Protein AF-A0A610TUY9-F1 (afdb_monomer_lite)

Sequence (52 aa):
DAMKAITLFNTPIRVDESGMICLTDMWKASGKSESESPYHYLRNKQTKEFLA

Organism: Salmonella enterica (NCBI:txid28901)

pLDDT: mean 84.07, std 10.78, range [50.78, 93.75]

InterPro domains:
  IPR018004 KilA/APSES-type HTH, DNA-binding [PF04383] (8-51)

Secondary structure (DSSP, 8-state):
-----EEETTEEE-B-TT--B-HHHHHHHTT--GGGSHHHHHHSHHHHHHH-

Structure (mmCIF, N/CA/C/O backbone):
data_AF-A0A610TUY9-F1
#
_entry.id   AF-A0A610TUY9-F1
#
loop_
_atom_site.group_PDB
_atom_site.id
_atom_site.type_symbol
_atom_site.label_atom_id
_atom_site.label_alt_id
_atom_site.label_comp_id
_atom_site.label_asym_id
_atom_site.label_entity_id
_atom_site.label_seq_id
_atom_site.pdbx_PDB_ins_code
_atom_site.Cartn_x
_atom_site.Cartn_y
_atom_site.Cartn_z
_atom_site.occupancy
_atom_site.B_iso_or_equiv
_atom_site.auth_seq_id
_atom_site.auth_comp_id
_atom_site.auth_asym_id
_atom_site.auth_atom_id
_atom_site.pdbx_PDB_model_num
ATOM 1 N N . ASP A 1 1 ? -12.405 -11.591 18.617 1.00 50.78 1 ASP A N 1
ATOM 2 C CA . ASP A 1 1 ? -12.608 -11.720 17.160 1.00 50.78 1 ASP A CA 1
ATOM 3 C C . ASP A 1 1 ? -11.356 -12.257 16.492 1.00 50.78 1 ASP A C 1
ATOM 5 O O . ASP A 1 1 ? -10.264 -11.839 16.850 1.00 50.78 1 ASP A O 1
ATOM 9 N N . ALA A 1 2 ? -11.482 -13.239 15.599 1.00 54.25 2 ALA A N 1
ATOM 10 C CA . ALA A 1 2 ? -10.331 -13.827 14.914 1.00 54.25 2 ALA A CA 1
ATOM 11 C C . ALA A 1 2 ? -9.813 -12.862 13.835 1.00 54.25 2 ALA A C 1
ATOM 13 O O . ALA A 1 2 ? -10.599 -12.398 13.007 1.00 54.25 2 ALA A O 1
ATOM 14 N N . MET A 1 3 ? -8.505 -12.572 13.838 1.00 56.44 3 MET A N 1
ATOM 15 C CA . MET A 1 3 ? -7.835 -11.805 12.782 1.00 56.44 3 MET A CA 1
ATOM 16 C C . MET A 1 3 ? -8.266 -12.307 11.397 1.00 56.44 3 MET A C 1
ATOM 18 O O . MET A 1 3 ? -8.029 -13.466 11.049 1.00 56.44 3 MET A O 1
ATOM 22 N N . LYS A 1 4 ? -8.885 -11.439 10.588 1.00 62.56 4 LYS A N 1
ATOM 23 C CA . LYS A 1 4 ? -9.214 -11.764 9.196 1.00 62.56 4 LYS A CA 1
ATOM 24 C C . LYS A 1 4 ? -7.931 -11.775 8.374 1.00 62.56 4 LYS A C 1
ATOM 26 O O . LYS A 1 4 ? -7.441 -10.733 7.952 1.00 62.56 4 LYS A O 1
ATOM 31 N N . ALA A 1 5 ? -7.392 -12.968 8.152 1.00 71.06 5 ALA A N 1
ATOM 32 C CA . ALA A 1 5 ? -6.283 -13.168 7.235 1.00 71.06 5 ALA A CA 1
ATOM 33 C C . ALA A 1 5 ? -6.744 -12.859 5.801 1.00 71.06 5 ALA A C 1
ATOM 35 O O . ALA A 1 5 ? -7.606 -13.550 5.258 1.00 71.06 5 ALA A O 1
ATOM 36 N N . ILE A 1 6 ? -6.176 -11.818 5.1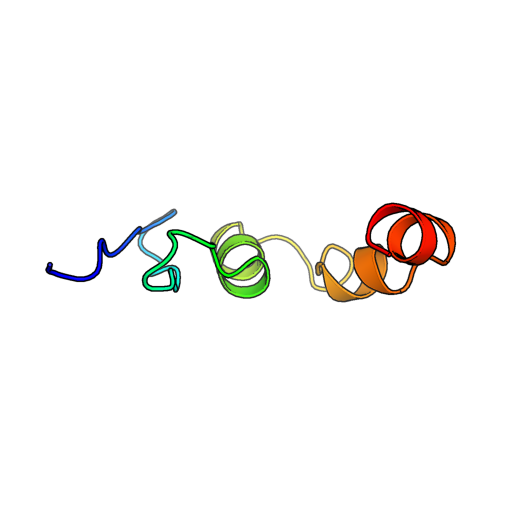89 1.00 87.56 6 ILE A N 1
ATOM 37 C CA . ILE A 1 6 ? -6.353 -11.533 3.762 1.00 87.56 6 ILE A CA 1
ATOM 38 C C . ILE A 1 6 ? -5.196 -12.1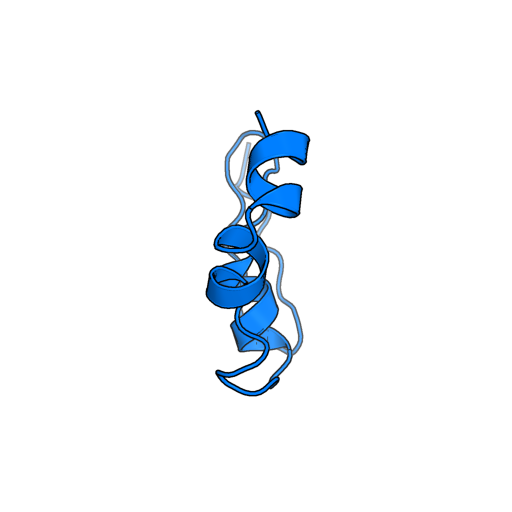88 3.012 1.00 87.56 6 ILE A C 1
ATOM 40 O O . ILE A 1 6 ? -4.038 -12.084 3.412 1.00 87.56 6 ILE A O 1
ATOM 44 N N . THR A 1 7 ? -5.508 -12.872 1.917 1.00 90.69 7 THR A N 1
ATOM 45 C CA . THR A 1 7 ? -4.520 -13.424 0.987 1.00 90.69 7 THR A CA 1
ATOM 46 C C . THR A 1 7 ? -4.715 -12.774 -0.375 1.00 90.69 7 THR A C 1
ATOM 48 O O . THR A 1 7 ? -5.827 -12.746 -0.896 1.00 90.69 7 THR A O 1
ATOM 51 N N . LEU A 1 8 ? -3.637 -12.258 -0.962 1.00 88.31 8 LEU A N 1
ATOM 52 C CA . LEU A 1 8 ? -3.614 -11.748 -2.333 1.00 88.31 8 LEU A CA 1
ATOM 53 C C . LEU A 1 8 ? -2.612 -12.575 -3.129 1.00 88.31 8 LEU A C 1
ATOM 55 O O . LEU A 1 8 ? -1.463 -12.686 -2.719 1.00 88.31 8 LEU A O 1
ATOM 59 N N . PHE A 1 9 ? -3.038 -13.178 -4.242 1.00 89.25 9 PHE A N 1
ATOM 60 C CA . PHE A 1 9 ? -2.170 -14.008 -5.095 1.00 89.25 9 PHE A CA 1
ATOM 61 C C . PHE A 1 9 ? -1.391 -15.082 -4.305 1.00 89.25 9 PHE A C 1
ATOM 63 O O . PHE A 1 9 ? -0.183 -15.233 -4.463 1.00 89.25 9 PHE A O 1
ATOM 70 N N . ASN A 1 10 ? -2.073 -15.793 -3.398 1.00 88.38 10 ASN A N 1
ATOM 71 C CA . ASN A 1 10 ? -1.483 -16.761 -2.456 1.00 88.38 10 ASN A CA 1
ATOM 72 C C . ASN A 1 10 ? -0.423 -16.191 -1.492 1.00 88.38 10 ASN A C 1
ATOM 74 O O . ASN A 1 10 ? 0.258 -16.948 -0.806 1.00 88.38 10 ASN A O 1
ATOM 78 N N . THR A 1 11 ? -0.308 -14.868 -1.389 1.00 89.94 11 THR A N 1
ATOM 79 C CA . THR A 1 11 ? 0.571 -14.187 -0.437 1.00 89.94 11 THR A CA 1
ATOM 80 C C . THR A 1 11 ? -0.254 -13.652 0.734 1.00 89.94 11 THR A C 1
ATOM 82 O O . THR A 1 11 ? -1.224 -12.920 0.509 1.00 89.94 11 THR A O 1
ATOM 85 N N . PRO A 1 12 ? 0.076 -14.009 1.987 1.00 92.00 12 PRO A N 1
ATOM 86 C CA . PRO A 1 12 ? -0.621 -13.484 3.153 1.00 92.00 12 PRO A CA 1
ATOM 87 C C . PRO A 1 12 ? -0.319 -11.995 3.347 1.00 92.00 12 PRO A C 1
ATOM 89 O O . PRO A 1 12 ? 0.825 -11.560 3.216 1.00 92.00 12 PRO A O 1
ATOM 92 N N . ILE A 1 13 ? -1.351 -11.228 3.691 1.00 93.75 13 ILE A N 1
ATOM 93 C CA . ILE A 1 13 ? -1.281 -9.788 3.937 1.00 93.75 13 ILE A CA 1
ATOM 94 C C . ILE A 1 13 ? -1.608 -9.52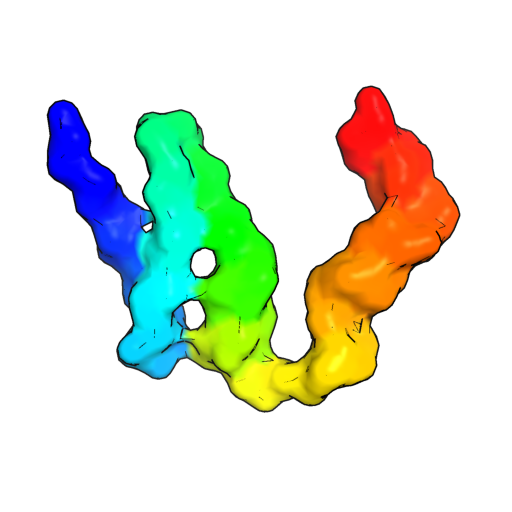7 5.401 1.00 93.75 13 ILE A C 1
ATOM 96 O O . ILE A 1 13 ? -2.649 -9.967 5.899 1.00 93.75 13 ILE A O 1
ATOM 100 N N . ARG A 1 14 ? -0.734 -8.795 6.098 1.00 92.81 14 ARG A N 1
ATOM 101 C CA . ARG A 1 14 ? -1.009 -8.384 7.477 1.00 92.81 14 ARG A CA 1
ATOM 102 C C . ARG A 1 14 ? -2.135 -7.357 7.514 1.00 92.81 14 ARG A C 1
ATOM 104 O O . ARG A 1 14 ? -2.111 -6.371 6.777 1.00 92.81 14 ARG A O 1
ATOM 111 N N . VAL A 1 15 ? -3.079 -7.595 8.414 1.00 91.88 15 VAL A N 1
ATOM 112 C CA . VAL A 1 15 ? -4.185 -6.698 8.745 1.00 91.88 15 VAL A CA 1
ATOM 113 C C . VAL A 1 15 ? -4.200 -6.546 10.259 1.00 91.88 15 VAL A C 1
ATOM 115 O O . VAL A 1 15 ? -4.021 -7.544 10.954 1.00 91.88 15 VAL A O 1
ATOM 118 N N . ASP A 1 16 ? -4.351 -5.331 10.774 1.00 89.75 16 ASP A N 1
ATOM 119 C CA . ASP A 1 16 ? -4.461 -5.115 12.219 1.00 89.75 16 ASP A CA 1
ATOM 120 C C . ASP A 1 16 ? -5.902 -5.285 12.732 1.00 89.75 16 ASP A C 1
ATOM 122 O O . ASP A 1 16 ? -6.836 -5.552 11.974 1.00 89.75 16 ASP A O 1
ATOM 126 N N . GLU A 1 17 ? -6.089 -5.143 14.044 1.00 88.50 17 GLU A N 1
ATOM 127 C CA . GLU A 1 17 ? -7.396 -5.303 14.697 1.00 88.50 17 GLU A CA 1
ATOM 128 C C . GLU A 1 17 ? -8.425 -4.247 14.267 1.00 88.50 17 GLU A C 1
ATOM 130 O O . GLU A 1 17 ? -9.627 -4.506 14.306 1.00 88.50 17 GLU A O 1
ATOM 135 N N . SER A 1 18 ? -7.965 -3.077 13.814 1.00 89.56 18 SER A N 1
ATOM 136 C CA . SER A 1 18 ? -8.815 -2.003 13.289 1.00 89.56 18 SER A CA 1
ATOM 137 C C . SER A 1 18 ? -9.151 -2.174 11.802 1.00 89.56 18 SER A C 1
ATOM 139 O O . SER A 1 18 ? -9.927 -1.400 11.243 1.00 89.56 18 SER A O 1
ATOM 141 N N . GLY A 1 19 ? -8.596 -3.206 11.160 1.00 87.19 19 GLY A N 1
ATOM 142 C CA . GLY A 1 19 ? -8.786 -3.485 9.743 1.00 87.19 19 GLY A CA 1
ATOM 143 C C . GLY A 1 19 ? -7.817 -2.740 8.825 1.00 87.19 19 GLY A C 1
ATOM 144 O O . GLY A 1 19 ? -8.015 -2.772 7.609 1.00 87.19 19 GLY A O 1
ATOM 145 N N . MET A 1 20 ? -6.772 -2.089 9.350 1.00 90.12 20 MET A N 1
ATOM 146 C CA . MET A 1 20 ? -5.752 -1.480 8.496 1.00 90.12 20 MET A CA 1
ATOM 147 C C . MET A 1 20 ? -4.882 -2.547 7.847 1.00 90.12 20 MET A C 1
ATOM 149 O O . MET A 1 20 ? -4.463 -3.509 8.487 1.00 90.12 20 MET A O 1
ATOM 153 N N . ILE A 1 21 ? -4.576 -2.351 6.567 1.00 91.50 21 ILE A N 1
ATOM 154 C CA . ILE A 1 21 ? -3.878 -3.328 5.733 1.00 91.50 21 ILE A CA 1
ATOM 155 C C . ILE A 1 21 ? -2.426 -2.891 5.519 1.00 91.50 21 ILE A C 1
ATOM 157 O O . ILE A 1 21 ? -2.143 -1.731 5.216 1.00 91.50 21 ILE A O 1
ATOM 161 N N . CYS A 1 22 ? -1.486 -3.831 5.627 1.00 91.31 22 CYS A N 1
ATOM 162 C CA . CYS A 1 22 ? -0.078 -3.559 5.378 1.00 91.31 22 CYS A CA 1
ATOM 163 C C . CYS A 1 22 ? 0.203 -3.350 3.882 1.00 91.31 22 CYS A C 1
ATOM 165 O O . CYS A 1 22 ? 0.311 -4.298 3.102 1.00 91.31 22 CYS A O 1
ATOM 167 N N . LEU A 1 23 ? 0.405 -2.090 3.496 1.00 91.75 23 LEU A N 1
ATOM 168 C CA . LEU A 1 23 ? 0.673 -1.685 2.115 1.00 91.75 23 LEU A CA 1
ATOM 169 C C . LEU A 1 23 ? 1.938 -2.334 1.519 1.00 91.75 23 LEU A C 1
ATOM 171 O O . LEU A 1 23 ? 1.967 -2.665 0.336 1.00 91.75 23 LEU A O 1
ATOM 175 N N . THR A 1 24 ? 2.978 -2.559 2.329 1.00 92.25 24 THR A N 1
ATOM 176 C CA . THR A 1 24 ? 4.209 -3.233 1.881 1.00 92.25 24 THR A CA 1
ATOM 177 C C . THR A 1 24 ? 3.952 -4.685 1.494 1.00 92.25 24 THR A C 1
ATOM 179 O O . THR A 1 24 ? 4.496 -5.156 0.498 1.00 92.25 24 THR A O 1
ATOM 182 N N . ASP A 1 25 ? 3.120 -5.393 2.259 1.00 93.56 25 ASP A N 1
ATOM 183 C CA . ASP A 1 25 ? 2.775 -6.781 1.951 1.00 93.56 25 ASP A CA 1
ATOM 184 C C . ASP A 1 25 ? 1.921 -6.839 0.676 1.00 93.56 25 ASP A C 1
ATOM 186 O O . ASP A 1 25 ? 2.155 -7.695 -0.175 1.00 93.56 25 ASP A O 1
ATOM 190 N N . MET A 1 26 ? 0.999 -5.883 0.490 1.00 92.75 26 MET A N 1
ATOM 191 C CA . MET A 1 26 ? 0.220 -5.760 -0.750 1.00 92.75 26 MET A CA 1
ATOM 192 C C . MET A 1 26 ? 1.116 -5.538 -1.972 1.00 92.75 26 MET A C 1
ATOM 194 O O . MET A 1 26 ? 0.930 -6.183 -3.002 1.00 92.75 26 MET A O 1
ATOM 198 N N . TRP A 1 27 ? 2.107 -4.649 -1.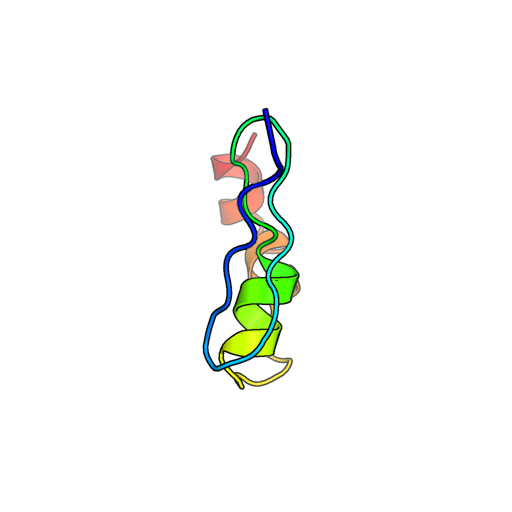862 1.00 93.44 27 TRP A N 1
ATOM 199 C CA . TRP A 1 27 ? 3.063 -4.409 -2.941 1.00 93.44 27 TRP A CA 1
ATOM 200 C C . TRP A 1 27 ? 3.892 -5.665 -3.250 1.00 93.44 27 TRP A C 1
ATOM 202 O O . TRP A 1 27 ? 3.973 -6.057 -4.413 1.00 93.44 27 TRP A O 1
ATOM 212 N N . LYS A 1 28 ? 4.412 -6.372 -2.240 1.00 92.44 28 LYS A N 1
ATOM 213 C CA . LYS A 1 28 ? 5.129 -7.643 -2.453 1.00 92.44 28 LYS A CA 1
ATOM 214 C C . LYS A 1 28 ? 4.259 -8.688 -3.151 1.00 92.44 28 LYS A C 1
ATOM 216 O O . LYS A 1 28 ? 4.708 -9.319 -4.102 1.00 92.44 28 LYS A O 1
ATOM 221 N N . ALA A 1 29 ? 3.005 -8.828 -2.723 1.00 93.56 29 ALA A N 1
ATOM 222 C CA . ALA A 1 29 ? 2.052 -9.754 -3.329 1.00 93.56 29 ALA A CA 1
ATOM 223 C C . ALA A 1 29 ? 1.719 -9.406 -4.790 1.00 93.56 29 ALA A C 1
ATOM 225 O O . ALA A 1 29 ? 1.381 -10.290 -5.571 1.00 93.56 29 ALA A O 1
ATOM 226 N N . SER A 1 30 ? 1.818 -8.130 -5.174 1.00 91.88 30 SER A N 1
ATOM 227 C CA . SER A 1 30 ? 1.524 -7.671 -6.537 1.00 91.88 30 SER A CA 1
ATOM 228 C C . SER A 1 30 ? 2.590 -8.046 -7.576 1.00 91.88 30 SER A C 1
ATOM 230 O O . SER A 1 30 ? 2.333 -7.921 -8.773 1.00 91.88 30 SER A O 1
ATOM 232 N N . GLY A 1 31 ? 3.784 -8.475 -7.145 1.00 91.06 31 GLY A N 1
ATOM 233 C CA . GLY A 1 31 ? 4.897 -8.821 -8.039 1.00 91.06 31 GLY A CA 1
ATOM 234 C C . GLY A 1 31 ? 5.511 -7.628 -8.785 1.00 91.06 31 GLY A C 1
ATOM 235 O O . GLY A 1 31 ? 6.219 -7.813 -9.774 1.00 91.06 31 GLY A O 1
ATOM 236 N N . LYS A 1 32 ? 5.216 -6.402 -8.343 1.00 90.94 32 LYS A N 1
ATOM 237 C CA . LYS A 1 32 ? 5.746 -5.155 -8.904 1.00 90.94 32 LYS A CA 1
ATOM 238 C C . LYS A 1 32 ? 7.217 -4.958 -8.543 1.00 90.94 32 LYS A C 1
ATOM 240 O O . LYS A 1 32 ? 7.726 -5.566 -7.604 1.00 90.94 32 LYS A O 1
ATOM 245 N N . SER A 1 33 ? 7.909 -4.104 -9.293 1.00 92.56 33 SER A N 1
ATOM 246 C CA . SER A 1 33 ? 9.336 -3.865 -9.068 1.00 92.56 33 SER A CA 1
ATOM 247 C C . SER A 1 33 ? 9.595 -3.025 -7.808 1.00 92.56 33 SER A C 1
ATOM 249 O O . SER A 1 33 ? 8.713 -2.329 -7.300 1.00 92.56 33 SER A O 1
ATOM 251 N N . GLU A 1 34 ? 10.843 -3.040 -7.331 1.00 89.00 34 GLU A N 1
ATOM 252 C CA . GLU A 1 34 ? 11.326 -2.204 -6.216 1.00 89.00 34 GLU A CA 1
ATOM 253 C C . GLU A 1 34 ? 11.085 -0.706 -6.437 1.00 89.00 34 GLU A C 1
ATOM 255 O O . GLU A 1 34 ? 10.736 0.011 -5.498 1.00 89.00 34 GLU A O 1
ATOM 260 N N . SER A 1 35 ? 11.193 -0.231 -7.684 1.00 87.69 35 SER A N 1
ATOM 261 C CA . SER A 1 35 ? 10.943 1.176 -8.024 1.00 87.69 35 SER A CA 1
ATOM 262 C C . SER A 1 35 ? 9.489 1.596 -7.808 1.00 87.69 35 SER A C 1
ATOM 264 O O . SER A 1 35 ? 9.209 2.782 -7.662 1.00 87.69 35 SER A O 1
ATOM 266 N N . GLU A 1 36 ? 8.567 0.634 -7.781 1.00 88.19 36 GLU A N 1
ATOM 267 C CA . GLU A 1 36 ? 7.148 0.845 -7.489 1.00 88.19 36 GLU A CA 1
ATOM 268 C C . GLU A 1 36 ? 6.823 0.617 -6.001 1.00 88.19 36 GLU A C 1
ATOM 270 O O . GLU A 1 36 ? 5.652 0.612 -5.617 1.00 88.19 36 GLU A O 1
ATOM 275 N N . SER A 1 37 ? 7.834 0.433 -5.140 1.00 91.38 37 SER A N 1
ATOM 276 C CA . SER A 1 37 ? 7.600 0.233 -3.712 1.00 91.38 37 SER A CA 1
ATOM 277 C C . SER A 1 37 ? 6.931 1.463 -3.071 1.00 91.38 37 SER A C 1
ATOM 279 O O . SER A 1 37 ? 7.264 2.612 -3.397 1.00 91.38 37 SER A O 1
ATOM 281 N N . PRO A 1 38 ? 6.031 1.265 -2.086 1.00 89.62 38 PRO A N 1
ATOM 282 C CA . PRO A 1 38 ? 5.350 2.362 -1.398 1.00 89.62 38 PRO A CA 1
ATOM 283 C C . PRO A 1 38 ? 6.296 3.380 -0.759 1.00 89.62 38 PRO A C 1
ATOM 285 O O . PRO A 1 38 ? 5.928 4.535 -0.571 1.00 89.62 38 PRO A O 1
ATOM 288 N N . TYR A 1 39 ? 7.529 2.979 -0.446 1.00 86.25 39 TYR A N 1
ATOM 289 C CA . TYR A 1 39 ? 8.568 3.862 0.074 1.00 86.25 39 TYR A CA 1
ATOM 290 C C . TYR A 1 39 ? 8.846 5.056 -0.849 1.00 86.25 39 TYR A C 1
ATOM 292 O O . TYR A 1 39 ? 9.024 6.172 -0.360 1.00 86.25 39 TYR A O 1
ATOM 300 N N . HIS A 1 40 ? 8.849 4.858 -2.169 1.00 85.25 40 HIS A N 1
ATOM 301 C CA . HIS A 1 40 ? 9.060 5.947 -3.125 1.00 85.25 40 HIS A CA 1
ATOM 302 C C . HIS A 1 40 ? 7.882 6.923 -3.137 1.00 85.25 40 HIS A C 1
ATOM 304 O O . HIS A 1 40 ? 8.090 8.137 -3.123 1.00 85.25 40 HIS A O 1
ATOM 310 N N . TYR A 1 41 ? 6.658 6.394 -3.071 1.00 78.44 41 TYR A N 1
ATOM 311 C CA . TYR A 1 41 ? 5.438 7.193 -2.976 1.00 78.44 41 TYR A CA 1
ATOM 312 C C . TYR A 1 41 ? 5.383 7.991 -1.663 1.00 78.44 41 TYR A C 1
ATOM 314 O O . TYR A 1 41 ? 5.235 9.206 -1.680 1.00 78.44 41 TYR A O 1
ATOM 322 N N . LEU A 1 42 ? 5.619 7.344 -0.520 1.00 82.06 42 LEU A N 1
ATOM 323 C CA . LEU A 1 42 ? 5.596 7.975 0.806 1.00 82.06 42 LEU A CA 1
ATOM 324 C C . LEU A 1 42 ? 6.730 8.984 1.027 1.00 82.06 42 LEU A C 1
ATOM 326 O O . LEU A 1 42 ? 6.641 9.846 1.899 1.00 82.06 42 LEU A O 1
ATOM 330 N N . ARG A 1 43 ? 7.826 8.891 0.268 1.00 79.75 43 ARG A N 1
ATOM 331 C CA . ARG A 1 43 ? 8.903 9.890 0.312 1.00 79.75 43 ARG A CA 1
ATOM 332 C C . ARG A 1 43 ? 8.594 11.137 -0.495 1.00 79.75 43 ARG A C 1
ATOM 334 O O . ARG A 1 43 ? 9.250 12.151 -0.248 1.00 79.75 43 ARG A O 1
ATOM 341 N N . ASN A 1 44 ? 7.620 11.085 -1.402 1.00 80.62 44 ASN A N 1
ATOM 342 C CA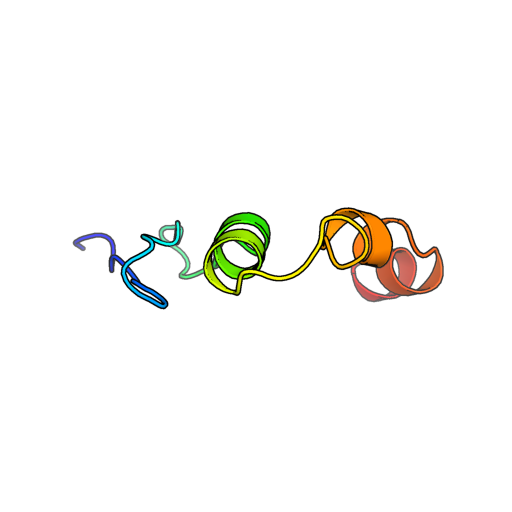 . ASN A 1 44 ? 7.172 12.261 -2.124 1.00 80.62 44 ASN A CA 1
ATOM 343 C C . ASN A 1 44 ? 6.634 13.297 -1.124 1.00 80.62 44 ASN A C 1
ATOM 345 O O . ASN A 1 44 ? 5.792 12.994 -0.277 1.00 80.62 44 ASN A O 1
ATOM 349 N N . LYS A 1 45 ? 7.151 14.527 -1.218 1.00 70.12 45 LYS A N 1
ATOM 350 C CA . LYS A 1 45 ? 6.785 15.646 -0.344 1.00 70.12 45 LYS A CA 1
ATOM 351 C C . LYS A 1 45 ? 5.271 15.886 -0.336 1.00 70.12 45 LYS A C 1
ATOM 353 O O . LYS A 1 45 ? 4.695 16.050 0.730 1.00 70.12 45 LYS A O 1
ATOM 358 N N . GLN A 1 46 ? 4.636 15.798 -1.501 1.00 74.06 46 GLN A N 1
ATOM 359 C CA . GLN A 1 46 ? 3.197 15.995 -1.660 1.00 74.06 46 GLN A CA 1
ATOM 360 C C . GLN A 1 46 ? 2.380 14.910 -0.944 1.00 74.06 46 GLN A C 1
ATOM 362 O O . GLN A 1 46 ? 1.381 15.199 -0.295 1.00 74.06 46 GLN A O 1
ATOM 367 N N . THR A 1 47 ? 2.824 13.655 -1.015 1.00 75.50 47 THR A N 1
ATOM 368 C CA . THR A 1 47 ? 2.163 12.540 -0.327 1.00 75.50 47 THR A CA 1
ATOM 369 C C . THR A 1 47 ? 2.270 12.670 1.189 1.00 75.50 47 THR A C 1
ATOM 371 O O . THR A 1 47 ? 1.308 12.378 1.891 1.00 75.50 47 THR A O 1
ATOM 374 N N . LYS A 1 48 ? 3.413 13.135 1.706 1.00 73.81 48 LYS A N 1
ATOM 375 C CA . LYS A 1 48 ? 3.573 13.400 3.144 1.00 73.81 48 LYS A 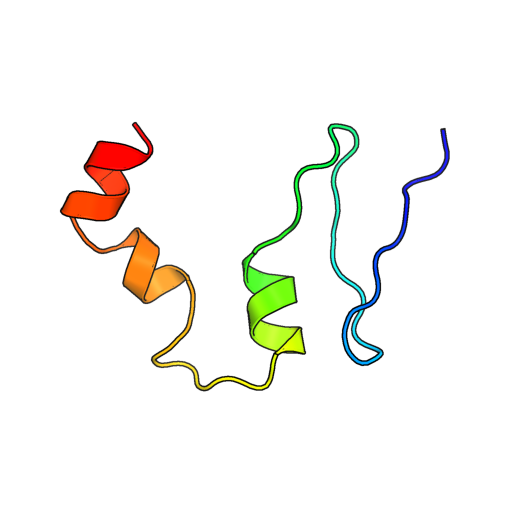CA 1
ATOM 376 C C . LYS A 1 48 ? 2.628 14.488 3.636 1.00 73.81 48 LYS A C 1
ATOM 378 O O . LYS A 1 48 ? 2.064 14.335 4.707 1.00 73.81 48 LYS A O 1
ATOM 383 N N . GLU A 1 49 ? 2.465 15.553 2.855 1.00 76.38 49 GLU A N 1
ATOM 384 C CA . GLU A 1 49 ? 1.552 16.655 3.173 1.00 76.38 49 GLU A CA 1
ATOM 385 C C . GLU A 1 49 ? 0.079 16.220 3.122 1.00 76.38 49 GLU A C 1
ATOM 387 O O . GLU A 1 49 ? -0.717 16.714 3.906 1.00 76.38 49 GLU A O 1
ATOM 392 N N . PHE A 1 50 ? -0.286 15.273 2.249 1.00 79.12 50 PHE A N 1
ATOM 393 C CA . PHE A 1 50 ? -1.646 14.722 2.182 1.00 79.12 50 PHE A CA 1
ATOM 394 C C . PHE A 1 50 ? -1.997 13.788 3.352 1.00 79.12 50 PHE A C 1
ATOM 396 O O . PHE A 1 50 ? -3.160 13.683 3.728 1.00 79.12 50 PHE A O 1
ATOM 403 N N . LEU A 1 51 ? -1.009 13.065 3.885 1.00 74.88 51 LEU A N 1
ATOM 404 C CA . LEU A 1 51 ? -1.202 12.089 4.963 1.00 74.88 51 LEU A CA 1
ATOM 405 C C . LEU A 1 51 ? -1.060 12.686 6.377 1.00 74.88 51 LEU A C 1
ATOM 407 O O . LEU A 1 51 ? -1.274 11.951 7.341 1.00 74.88 51 LEU A O 1
ATOM 411 N N . ALA A 1 52 ? -0.639 13.951 6.496 1.00 65.62 52 ALA A N 1
ATOM 412 C CA . ALA A 1 52 ? -0.480 14.678 7.760 1.00 65.62 52 ALA A CA 1
ATOM 413 C C . ALA A 1 52 ? -1.808 15.279 8.239 1.00 65.62 52 ALA A C 1
ATOM 415 O O . ALA A 1 52 ? -2.024 15.270 9.472 1.00 65.62 52 ALA A O 1
#

Foldseek 3Di:
DDQPFDAAQNQTWDADPVGDTDQQSVCVSVVDDPCPGCVVVCPPPVNVVVVD

Radius of gyration: 13.02 Å; chains: 1; bounding box: 24×33×26 Å